Protein AF-A0A2N3GCG8-F1 (afdb_monomer_lite)

Foldseek 3Di:
DDDPPDDPDDDPVVVVVVVVPPDDPPPDPPPDDPPPQDQDDDDQQFWFFWQDADPVRARIWGFHDDDQWTWTAGPVPRDIDIHGRVVCSVGTDGTPDHDDDPDPDD

pLDDT: mean 75.94, std 19.17, range [41.38, 95.19]

Radius of gyration: 30.05 Å; chains: 1; bounding box: 80×60×46 Å

Structure (mmCIF, N/CA/C/O backbone):
data_AF-A0A2N3GCG8-F1
#
_entry.id   AF-A0A2N3GCG8-F1
#
loop_
_atom_site.group_PDB
_atom_site.id
_atom_site.type_symbol
_atom_site.label_atom_id
_atom_site.label_alt_id
_atom_site.label_comp_id
_atom_site.label_asym_id
_atom_site.label_entity_id
_atom_site.label_seq_id
_atom_site.pdbx_PDB_ins_code
_atom_site.Cartn_x
_atom_site.Cartn_y
_atom_site.Cartn_z
_atom_site.occupancy
_atom_site.B_iso_or_equiv
_atom_site.auth_seq_id
_atom_site.auth_comp_id
_atom_site.auth_asym_id
_atom_site.auth_atom_id
_atom_site.pdbx_PDB_model_num
ATOM 1 N N . MET A 1 1 ? 64.059 35.030 -28.592 1.00 45.62 1 MET A N 1
ATOM 2 C CA . MET A 1 1 ? 64.645 33.740 -29.011 1.00 45.62 1 MET A CA 1
ATOM 3 C C . MET A 1 1 ? 64.188 32.666 -28.032 1.00 45.62 1 MET A C 1
ATOM 5 O O . MET A 1 1 ? 64.812 32.493 -26.997 1.00 45.62 1 MET A O 1
ATOM 9 N N . ALA A 1 2 ? 63.053 32.015 -28.298 1.00 42.28 2 ALA A N 1
ATOM 10 C CA . ALA A 1 2 ? 62.616 30.851 -27.528 1.00 42.28 2 ALA A CA 1
ATOM 11 C C . ALA A 1 2 ? 63.089 29.605 -28.283 1.00 42.28 2 ALA A C 1
ATOM 13 O O . ALA A 1 2 ? 62.636 29.345 -29.396 1.00 42.28 2 ALA A O 1
ATOM 14 N N . GLY A 1 3 ? 64.069 28.903 -27.713 1.00 41.38 3 GLY A N 1
ATOM 15 C CA . GLY A 1 3 ? 64.584 27.652 -28.252 1.00 41.38 3 GLY A CA 1
ATOM 16 C C . GLY A 1 3 ? 63.476 26.609 -28.292 1.00 41.38 3 GLY A C 1
ATOM 17 O O . GLY A 1 3 ? 62.969 26.185 -27.255 1.00 41.38 3 GLY A O 1
ATOM 18 N N . VAL A 1 4 ? 63.092 26.206 -29.500 1.00 49.09 4 VAL A N 1
ATOM 19 C CA . VAL A 1 4 ? 62.172 25.095 -29.718 1.00 49.09 4 VAL A CA 1
ATOM 20 C C . VAL A 1 4 ? 62.950 23.815 -29.430 1.00 49.09 4 VAL A C 1
ATOM 22 O O . VAL A 1 4 ? 63.724 23.338 -30.256 1.00 49.09 4 VAL A O 1
ATOM 25 N N . CYS A 1 5 ? 62.777 23.267 -28.230 1.00 45.47 5 CYS A N 1
ATOM 26 C CA . CYS A 1 5 ? 63.201 21.907 -27.934 1.00 45.47 5 CYS A CA 1
ATOM 27 C C . CYS A 1 5 ? 62.245 20.973 -28.689 1.00 45.47 5 CYS A C 1
ATOM 29 O O . CYS A 1 5 ? 61.135 20.717 -28.228 1.00 45.47 5 CYS A O 1
ATOM 31 N N . VAL A 1 6 ? 62.623 20.552 -29.899 1.00 54.19 6 VAL A N 1
ATOM 32 C CA . VAL A 1 6 ? 61.880 19.551 -30.677 1.00 54.19 6 VAL A CA 1
ATOM 33 C C . VAL A 1 6 ? 62.299 18.172 -30.163 1.00 54.19 6 VAL A C 1
ATOM 35 O O . VAL A 1 6 ? 63.428 17.752 -30.440 1.00 54.19 6 VAL A O 1
ATOM 38 N N . PRO A 1 7 ? 61.454 17.434 -29.420 1.00 47.56 7 PRO A N 1
ATOM 39 C CA . PRO A 1 7 ? 61.784 16.064 -29.078 1.00 47.56 7 PRO A CA 1
ATOM 40 C C . PRO A 1 7 ? 61.748 15.208 -30.348 1.00 47.56 7 PRO A C 1
ATOM 42 O O . PRO A 1 7 ? 60.734 15.105 -31.040 1.00 47.56 7 PRO A O 1
ATOM 45 N N . LYS A 1 8 ? 62.902 14.606 -30.646 1.00 52.59 8 LYS A N 1
ATOM 46 C CA . LYS A 1 8 ? 63.098 13.549 -31.639 1.00 52.59 8 LYS A CA 1
ATOM 47 C C . LYS A 1 8 ? 62.003 12.478 -31.498 1.00 52.59 8 LYS A C 1
ATOM 49 O O . LYS A 1 8 ? 61.902 11.842 -30.456 1.00 52.59 8 LYS A O 1
ATOM 54 N N . VAL A 1 9 ? 61.235 12.296 -32.576 1.00 59.31 9 VAL A N 1
ATOM 55 C CA . VAL A 1 9 ? 60.553 11.059 -33.010 1.00 59.31 9 VAL A CA 1
ATOM 56 C C . VAL A 1 9 ? 60.105 10.102 -31.894 1.00 59.31 9 VAL A C 1
ATOM 58 O O . VAL A 1 9 ? 60.819 9.181 -31.507 1.00 59.31 9 VAL A O 1
ATOM 61 N N . ALA A 1 10 ? 58.862 10.269 -31.436 1.00 52.03 10 ALA A N 1
ATOM 62 C CA . ALA A 1 10 ? 58.171 9.234 -30.674 1.00 52.03 10 ALA A CA 1
ATOM 63 C C . ALA A 1 10 ? 57.845 8.037 -31.599 1.00 52.03 10 ALA A C 1
ATOM 65 O O . ALA A 1 10 ? 57.329 8.250 -32.700 1.00 52.03 10 ALA A O 1
ATOM 66 N N . PRO A 1 11 ? 58.109 6.782 -31.191 1.00 54.91 11 PRO A N 1
ATOM 67 C CA . PRO A 1 11 ? 57.768 5.609 -31.989 1.00 54.91 11 PRO A CA 1
ATOM 68 C C . PRO A 1 11 ? 56.249 5.538 -32.203 1.00 54.91 11 PRO A C 1
ATOM 70 O O . PRO A 1 11 ? 55.471 5.844 -31.300 1.00 54.91 11 PRO A O 1
ATOM 73 N N . SER A 1 12 ? 55.823 5.107 -33.396 1.00 56.44 12 SER A N 1
ATOM 74 C CA . SER A 1 12 ? 54.421 5.030 -33.862 1.00 56.44 12 SER A CA 1
ATOM 75 C C . SER A 1 12 ? 53.448 4.341 -32.875 1.00 56.44 12 SER A C 1
ATOM 77 O O . SER A 1 12 ? 52.247 4.609 -32.870 1.0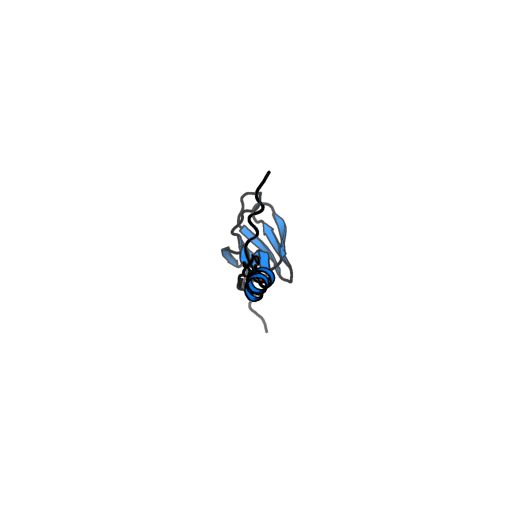0 56.44 12 SER A O 1
ATOM 79 N N . TRP A 1 13 ? 53.963 3.543 -31.938 1.00 53.34 13 TRP A N 1
ATOM 80 C CA . TRP A 1 13 ? 53.190 2.880 -30.887 1.00 53.34 13 TRP A CA 1
ATOM 81 C C . TRP A 1 13 ? 52.830 3.775 -29.685 1.00 53.34 13 TRP A C 1
ATOM 83 O O . TRP A 1 13 ? 51.939 3.426 -28.916 1.00 53.34 13 TRP A O 1
ATOM 93 N N . LEU A 1 14 ? 53.467 4.938 -29.508 1.00 55.31 14 LEU A N 1
ATOM 94 C CA . LEU A 1 14 ? 53.135 5.912 -28.455 1.00 55.31 14 LEU A CA 1
ATOM 95 C C . LEU A 1 14 ? 51.947 6.803 -28.849 1.00 55.31 14 LEU A C 1
ATOM 97 O O . LEU A 1 14 ? 51.083 7.076 -28.016 1.00 55.31 14 LEU A O 1
ATOM 101 N N . LEU A 1 15 ? 51.826 7.159 -30.134 1.00 52.03 15 LEU A N 1
ATOM 102 C CA . LEU A 1 15 ? 50.579 7.705 -30.679 1.00 52.03 15 LEU A CA 1
ATOM 103 C C . LEU A 1 15 ? 49.487 6.635 -30.723 1.00 52.03 15 LEU A C 1
ATOM 105 O O . LEU A 1 15 ? 48.352 6.959 -30.416 1.00 52.03 15 LEU A O 1
ATOM 109 N N . TYR A 1 16 ? 49.809 5.361 -30.980 1.00 56.56 16 TYR A N 1
ATOM 110 C CA . TYR A 1 16 ? 48.835 4.269 -30.848 1.00 56.56 16 TYR A CA 1
ATOM 111 C C . TYR A 1 16 ? 48.364 4.074 -29.396 1.00 56.56 16 TYR A C 1
ATOM 113 O O . TYR A 1 16 ? 47.186 3.838 -29.177 1.00 56.56 16 TYR A O 1
ATOM 121 N N . LEU A 1 17 ? 49.220 4.238 -28.380 1.00 55.38 17 LEU A N 1
ATOM 122 C CA . LEU A 1 17 ? 48.821 4.153 -26.965 1.00 55.38 17 LEU A CA 1
ATOM 123 C C . LEU A 1 17 ? 48.025 5.369 -26.470 1.00 55.38 17 LEU A C 1
ATOM 125 O O . LEU A 1 17 ? 47.202 5.218 -25.568 1.00 55.38 17 LEU A O 1
ATOM 129 N N . LEU A 1 18 ? 48.222 6.556 -27.052 1.00 56.44 18 LEU A N 1
ATOM 130 C CA . LEU A 1 18 ? 47.401 7.741 -26.767 1.00 56.44 18 LEU A CA 1
ATOM 131 C C . LEU A 1 18 ? 46.114 7.783 -27.616 1.00 56.44 18 LEU A C 1
ATOM 133 O O . LEU A 1 18 ? 45.079 8.228 -27.126 1.00 56.44 18 LEU A O 1
ATOM 137 N N . TYR A 1 19 ? 46.134 7.241 -28.836 1.00 56.16 19 TYR A N 1
ATOM 138 C CA . TYR A 1 19 ? 44.971 7.089 -29.721 1.00 56.16 19 TYR A CA 1
ATOM 139 C C . TYR A 1 19 ? 44.086 5.894 -29.318 1.00 56.16 19 TYR A C 1
ATOM 141 O O . TYR A 1 19 ? 42.865 5.966 -29.402 1.00 56.16 19 TYR A O 1
ATOM 149 N N . ARG A 1 20 ? 44.663 4.844 -28.719 1.00 55.91 20 ARG A N 1
ATOM 150 C CA . ARG A 1 20 ? 43.961 3.742 -28.029 1.00 55.91 20 ARG A CA 1
ATOM 151 C C . ARG A 1 20 ? 43.699 4.070 -26.555 1.00 55.91 20 ARG A C 1
ATOM 153 O O . ARG A 1 20 ? 43.691 3.198 -25.688 1.00 55.91 20 ARG A O 1
ATOM 160 N N . ARG A 1 21 ? 43.487 5.351 -26.248 1.00 53.78 21 ARG A N 1
ATOM 161 C CA . ARG A 1 21 ? 43.078 5.837 -24.923 1.00 53.78 21 ARG A CA 1
ATOM 162 C C . ARG A 1 21 ? 41.765 6.607 -24.998 1.00 53.78 21 ARG A C 1
ATOM 164 O O . ARG A 1 21 ? 41.552 7.559 -24.258 1.00 53.78 21 ARG A O 1
ATOM 171 N N . ARG A 1 22 ? 40.863 6.160 -25.878 1.00 57.88 22 ARG A N 1
ATOM 172 C CA . ARG A 1 22 ? 39.468 6.617 -25.936 1.00 57.88 22 ARG A CA 1
ATOM 173 C C . ARG A 1 22 ? 38.442 5.516 -25.673 1.00 57.88 22 ARG A C 1
ATOM 175 O O . ARG A 1 22 ? 37.275 5.714 -25.950 1.00 57.88 22 ARG A O 1
ATOM 182 N N . GLU A 1 23 ? 38.832 4.385 -25.090 1.00 54.56 23 GLU A N 1
ATOM 183 C CA . GLU A 1 23 ? 37.899 3.293 -24.787 1.00 54.56 23 GLU A CA 1
ATOM 184 C C . GLU A 1 23 ? 38.337 2.551 -23.523 1.00 54.56 23 GLU A C 1
ATOM 186 O O . GLU A 1 23 ? 39.149 1.633 -23.569 1.00 54.56 23 GLU A O 1
ATOM 191 N N . ARG A 1 24 ? 37.864 3.031 -22.369 1.00 49.72 24 ARG A N 1
ATOM 192 C CA . ARG A 1 24 ? 37.620 2.274 -21.117 1.00 49.72 24 ARG A CA 1
ATOM 193 C C . ARG A 1 24 ? 37.168 3.213 -19.992 1.00 49.72 24 ARG A C 1
ATOM 195 O O . ARG A 1 24 ? 37.519 3.040 -18.831 1.00 49.72 24 ARG A O 1
ATOM 202 N N . ASN A 1 25 ? 36.327 4.198 -20.317 1.00 47.56 25 ASN A N 1
ATOM 203 C CA . ASN A 1 25 ? 35.472 4.811 -19.302 1.00 47.56 25 ASN A CA 1
ATOM 204 C C . ASN A 1 25 ? 34.157 4.024 -19.194 1.00 47.56 25 ASN A C 1
ATOM 206 O O . ASN A 1 25 ? 33.067 4.577 -19.238 1.00 47.56 25 ASN A O 1
ATOM 210 N N . THR A 1 26 ? 34.269 2.704 -19.045 1.00 45.69 26 THR A N 1
ATOM 211 C CA . THR A 1 26 ? 33.211 1.847 -18.508 1.00 45.69 26 THR A CA 1
ATOM 212 C C . THR A 1 26 ? 33.276 1.856 -16.979 1.00 45.69 26 THR A C 1
ATOM 214 O O . THR A 1 26 ? 33.067 0.835 -16.330 1.00 45.69 26 THR A O 1
ATOM 217 N N . ARG A 1 27 ? 33.533 3.018 -16.351 1.00 47.12 27 ARG A N 1
ATOM 218 C CA . ARG A 1 27 ? 33.185 3.216 -14.937 1.00 47.12 27 ARG A CA 1
ATOM 219 C C . ARG A 1 27 ? 31.667 3.309 -14.835 1.00 47.12 27 ARG A C 1
ATOM 221 O O . ARG A 1 27 ? 31.103 4.394 -14.764 1.00 47.12 27 ARG A O 1
ATOM 228 N N . ALA A 1 28 ? 31.030 2.143 -14.905 1.00 51.22 28 ALA A N 1
ATOM 229 C CA . ALA A 1 28 ? 29.974 1.680 -14.013 1.00 51.22 28 ALA A CA 1
ATOM 230 C C . ALA A 1 28 ? 29.006 2.745 -13.455 1.00 51.22 28 ALA A C 1
ATOM 232 O O . ALA A 1 28 ? 28.646 2.726 -12.282 1.00 51.22 28 ALA A O 1
ATOM 233 N N . ARG A 1 29 ? 28.514 3.657 -14.297 1.00 53.31 29 ARG A N 1
ATOM 234 C CA . ARG A 1 29 ? 27.268 4.386 -14.056 1.00 53.31 29 ARG A CA 1
ATOM 235 C C . ARG A 1 29 ? 26.116 3.603 -14.683 1.00 53.31 29 ARG A C 1
ATOM 237 O O . ARG A 1 29 ? 25.509 4.038 -15.651 1.00 53.31 29 ARG A O 1
ATOM 244 N N . ARG A 1 30 ? 25.779 2.460 -14.092 1.00 56.09 30 ARG A N 1
ATOM 245 C CA . ARG A 1 30 ? 24.378 2.034 -14.008 1.00 56.09 30 ARG A CA 1
ATOM 246 C C . ARG A 1 30 ? 24.062 1.869 -12.531 1.00 56.09 30 ARG A C 1
ATOM 248 O O . ARG A 1 30 ? 24.293 0.829 -11.932 1.00 56.09 30 ARG A O 1
ATOM 255 N N . ARG A 1 31 ? 23.620 2.975 -11.930 1.00 61.38 31 ARG A N 1
ATOM 256 C CA . ARG A 1 31 ? 22.931 2.950 -10.640 1.00 61.38 31 ARG A CA 1
ATOM 257 C C . ARG A 1 31 ? 21.665 2.112 -10.823 1.00 61.38 31 ARG A C 1
ATOM 259 O O . ARG A 1 31 ? 20.915 2.381 -11.755 1.00 61.38 31 ARG A O 1
ATOM 266 N N . GLY A 1 32 ? 21.427 1.165 -9.924 1.00 54.78 32 GLY A N 1
ATOM 267 C CA . GLY A 1 32 ? 20.159 0.446 -9.825 1.00 54.78 32 GLY A CA 1
ATOM 268 C C . GLY A 1 32 ? 20.324 -1.055 -9.995 1.00 54.78 32 GLY A C 1
ATOM 269 O O . GLY A 1 32 ? 20.129 -1.587 -11.081 1.00 54.78 32 GLY A O 1
ATOM 270 N N . VAL A 1 33 ? 20.650 -1.733 -8.897 1.00 57.47 33 VAL A N 1
ATOM 271 C CA . VAL A 1 33 ? 20.359 -3.162 -8.760 1.00 57.47 33 VAL A CA 1
ATOM 272 C C . VAL A 1 33 ? 18.835 -3.316 -8.866 1.00 57.47 33 VAL A C 1
ATOM 274 O O . VAL A 1 33 ? 18.129 -2.609 -8.137 1.00 57.47 33 VAL A O 1
ATOM 277 N N . PRO A 1 34 ? 18.299 -4.191 -9.734 1.00 58.72 34 PRO A N 1
ATOM 278 C CA . PRO A 1 34 ? 16.912 -4.605 -9.619 1.00 58.72 34 PRO A CA 1
ATOM 279 C C . PRO A 1 34 ? 16.823 -5.431 -8.336 1.00 58.72 34 PRO A C 1
ATOM 281 O O . PRO A 1 34 ? 17.208 -6.595 -8.300 1.00 58.72 34 PRO A O 1
ATOM 284 N N . VAL A 1 35 ? 16.423 -4.797 -7.234 1.00 63.66 35 VAL A N 1
ATOM 285 C CA . VAL A 1 35 ? 16.133 -5.527 -6.000 1.00 63.66 35 VAL A CA 1
ATOM 286 C C . VAL A 1 35 ? 15.010 -6.509 -6.313 1.00 63.66 35 VAL A C 1
ATOM 288 O O . VAL A 1 35 ? 13.918 -6.091 -6.691 1.00 63.66 35 VAL A O 1
ATOM 291 N N . ALA A 1 36 ? 15.293 -7.807 -6.200 1.00 71.38 36 ALA A N 1
ATOM 292 C CA . ALA A 1 36 ? 14.271 -8.840 -6.236 1.00 71.38 36 ALA A CA 1
ATOM 293 C C . ALA A 1 36 ? 13.385 -8.639 -5.001 1.00 71.38 36 ALA A C 1
ATOM 295 O O . ALA A 1 36 ? 13.782 -8.956 -3.880 1.00 71.38 36 ALA A O 1
ATOM 296 N N . VAL A 1 37 ? 12.228 -8.007 -5.191 1.00 79.00 37 VAL A N 1
ATOM 297 C CA . VAL A 1 37 ? 11.239 -7.829 -4.129 1.00 79.00 37 VAL A CA 1
ATOM 298 C C . VAL A 1 37 ? 10.309 -9.042 -4.190 1.00 79.00 37 VAL A C 1
ATOM 300 O O . VAL A 1 37 ? 9.726 -9.272 -5.252 1.00 79.00 37 VAL A O 1
ATOM 303 N N . PRO A 1 38 ? 10.195 -9.844 -3.116 1.00 83.25 38 PRO A N 1
ATOM 304 C CA . PRO A 1 38 ? 9.291 -10.985 -3.111 1.00 83.25 38 PRO A CA 1
ATOM 305 C C . PRO A 1 38 ? 7.847 -10.493 -3.243 1.00 83.25 38 PRO A C 1
ATOM 307 O O . PRO A 1 38 ? 7.467 -9.499 -2.625 1.00 83.25 38 PRO A O 1
ATOM 310 N N . ILE A 1 39 ? 7.057 -11.186 -4.062 1.00 88.31 39 ILE A N 1
ATOM 311 C CA . ILE A 1 39 ? 5.635 -10.886 -4.230 1.00 88.31 39 ILE A CA 1
ATOM 312 C C . ILE A 1 39 ? 4.913 -11.386 -2.982 1.00 88.31 39 ILE A C 1
ATOM 314 O O . ILE A 1 39 ? 4.895 -12.586 -2.713 1.00 88.31 39 ILE A O 1
ATOM 318 N N . THR A 1 40 ? 4.305 -10.475 -2.232 1.00 89.56 40 THR A N 1
ATOM 319 C CA . THR A 1 40 ? 3.526 -10.829 -1.045 1.00 89.56 40 THR A CA 1
ATOM 320 C C . THR A 1 40 ? 2.128 -11.267 -1.489 1.00 89.56 40 THR A C 1
ATOM 322 O O . THR A 1 40 ? 1.441 -10.478 -2.149 1.00 89.56 40 THR A O 1
ATOM 325 N N . PRO A 1 41 ? 1.673 -12.496 -1.184 1.00 89.94 41 PRO A N 1
ATOM 326 C CA . PRO A 1 41 ? 0.284 -12.881 -1.408 1.00 89.94 41 PRO A CA 1
ATOM 327 C C . PRO A 1 41 ? -0.605 -12.138 -0.404 1.00 89.94 41 PRO A C 1
ATOM 329 O O . PRO A 1 41 ? -0.341 -12.166 0.793 1.00 89.94 41 PRO A O 1
ATOM 332 N N . VAL A 1 42 ? -1.628 -11.443 -0.901 1.00 91.38 42 VAL A N 1
ATOM 333 C CA . VAL A 1 42 ? -2.572 -10.657 -0.093 1.00 91.38 42 VAL A CA 1
ATOM 334 C C . VAL A 1 42 ? -3.978 -10.799 -0.659 1.00 91.38 42 VAL A C 1
ATOM 336 O O . VAL A 1 42 ? -4.134 -10.985 -1.872 1.00 91.38 42 VAL A O 1
ATOM 339 N N . ARG A 1 43 ? -4.984 -10.694 0.205 1.00 92.12 43 ARG A N 1
ATOM 340 C CA . ARG A 1 43 ? -6.410 -10.805 -0.113 1.00 92.12 43 ARG A CA 1
ATOM 341 C C . ARG A 1 43 ? -7.133 -9.492 0.199 1.00 92.12 43 ARG A C 1
ATOM 343 O O . ARG A 1 43 ? -6.588 -8.584 0.822 1.00 92.12 43 ARG A O 1
ATOM 350 N N . VAL A 1 44 ? -8.352 -9.360 -0.317 1.00 92.38 44 VAL A N 1
ATOM 351 C CA . VAL A 1 44 ? -9.240 -8.245 0.044 1.00 92.38 44 VAL A CA 1
ATOM 352 C C . VAL A 1 44 ? -9.709 -8.462 1.482 1.00 92.38 44 VAL A C 1
ATOM 354 O O . VAL A 1 44 ? -10.003 -9.593 1.845 1.00 92.38 44 VAL A O 1
ATOM 357 N N . GLY A 1 45 ? -9.741 -7.401 2.288 1.00 90.88 45 GLY A N 1
ATOM 358 C CA . GLY A 1 45 ? -10.061 -7.463 3.720 1.00 90.88 45 GLY A CA 1
ATOM 359 C C . GLY A 1 45 ? -8.837 -7.577 4.636 1.00 90.88 45 GLY A C 1
ATOM 360 O O . GLY A 1 45 ? -8.934 -7.293 5.828 1.00 90.88 45 GLY A O 1
ATOM 361 N N . ASP A 1 46 ? -7.656 -7.899 4.102 1.00 92.44 46 ASP A N 1
ATOM 362 C CA . ASP A 1 46 ? -6.436 -7.975 4.910 1.00 92.44 46 ASP A CA 1
ATOM 363 C C . ASP A 1 46 ? -6.065 -6.609 5.505 1.00 92.44 46 ASP A C 1
ATOM 365 O O . ASP A 1 46 ? -6.027 -5.585 4.809 1.00 92.44 46 ASP A O 1
ATOM 369 N N . VAL A 1 47 ? -5.700 -6.608 6.790 1.00 93.31 47 VAL A N 1
ATOM 370 C CA . VAL A 1 47 ? -5.183 -5.429 7.486 1.00 93.31 47 VAL A CA 1
ATOM 371 C C . VAL A 1 47 ? -3.667 -5.532 7.588 1.00 93.31 47 VAL A C 1
ATOM 373 O O . VAL A 1 47 ? -3.100 -6.392 8.269 1.00 93.31 47 VAL A O 1
ATOM 376 N N . VAL A 1 48 ? -2.987 -4.614 6.911 1.00 94.19 48 VAL A N 1
ATOM 377 C CA . VAL A 1 48 ? -1.535 -4.599 6.751 1.00 94.19 48 VAL A CA 1
ATOM 378 C C . VAL A 1 48 ? -0.912 -3.357 7.370 1.00 94.19 48 VAL A C 1
ATOM 380 O O . VAL A 1 48 ? -1.494 -2.270 7.414 1.00 94.19 48 VAL A O 1
ATOM 383 N N . ARG A 1 49 ? 0.337 -3.504 7.812 1.00 94.12 49 ARG A N 1
ATOM 384 C CA . ARG A 1 49 ? 1.165 -2.395 8.278 1.00 94.12 49 ARG A CA 1
ATOM 385 C C . ARG A 1 49 ? 2.161 -1.984 7.206 1.00 94.12 49 ARG A C 1
ATOM 387 O O . ARG A 1 49 ? 2.869 -2.819 6.638 1.00 94.12 49 ARG A O 1
ATOM 394 N N . MET A 1 50 ? 2.276 -0.679 6.985 1.00 94.12 50 MET A N 1
ATOM 395 C CA . MET A 1 50 ? 3.253 -0.101 6.057 1.00 94.12 50 MET A CA 1
ATOM 396 C C . MET A 1 50 ? 4.487 0.435 6.791 1.00 94.12 50 MET A C 1
ATOM 398 O O . MET A 1 50 ? 4.439 0.795 7.968 1.00 94.12 50 MET A O 1
ATOM 402 N N . LYS A 1 51 ? 5.622 0.502 6.083 1.00 91.62 51 LYS A N 1
ATOM 403 C CA . LYS A 1 51 ? 6.866 1.127 6.568 1.00 91.62 51 LYS A CA 1
ATOM 404 C C . LYS A 1 51 ? 6.762 2.649 6.642 1.00 91.62 51 LYS A C 1
ATOM 406 O O . LYS A 1 51 ? 7.358 3.252 7.526 1.00 91.62 51 LYS A O 1
ATOM 411 N N . LYS A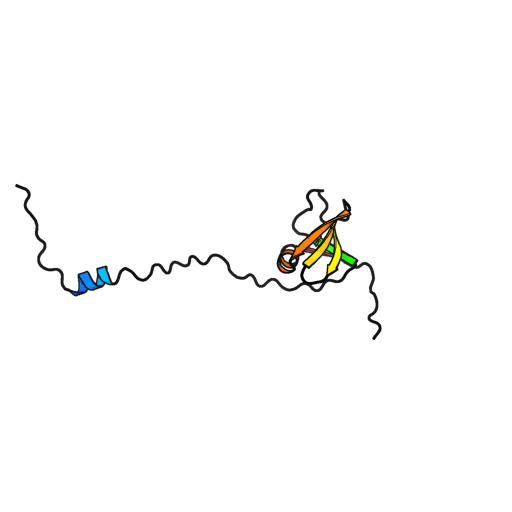 1 52 ? 6.049 3.265 5.693 1.00 89.81 52 LYS A N 1
ATOM 412 C CA . LYS A 1 52 ? 5.824 4.715 5.656 1.00 89.81 52 LYS A CA 1
ATOM 413 C C . LYS A 1 52 ? 4.456 5.041 6.267 1.00 89.81 52 LYS A C 1
ATOM 415 O O . LYS A 1 52 ? 3.479 4.429 5.827 1.00 89.81 52 LYS A O 1
ATOM 420 N N . PRO A 1 53 ? 4.376 5.998 7.207 1.00 90.06 53 PRO A N 1
ATOM 421 C CA . PRO A 1 53 ? 3.101 6.453 7.741 1.00 90.06 53 PRO A CA 1
ATOM 422 C C . PRO A 1 53 ? 2.275 7.177 6.686 1.00 90.06 53 PRO A C 1
ATOM 424 O O . PRO A 1 53 ? 2.812 7.832 5.788 1.00 90.06 53 PRO A O 1
ATOM 427 N N . HIS A 1 54 ? 0.954 7.077 6.820 1.00 88.44 54 HIS A N 1
ATOM 428 C CA . HIS A 1 54 ? 0.050 7.988 6.135 1.00 88.44 54 HIS A CA 1
ATOM 429 C C . HIS A 1 54 ? 0.248 9.405 6.709 1.00 88.44 54 HIS A C 1
ATOM 431 O O . HIS A 1 54 ? 0.512 9.528 7.906 1.00 88.44 54 HIS A O 1
ATOM 437 N N . PRO A 1 55 ? 0.072 10.491 5.931 1.00 90.19 55 PRO A N 1
ATOM 438 C CA . PRO A 1 55 ? 0.095 11.868 6.439 1.00 90.19 55 PRO A CA 1
ATOM 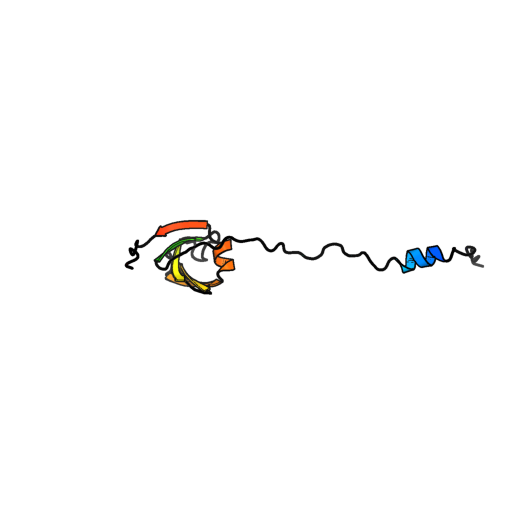439 C C . PRO A 1 55 ? -0.819 12.149 7.646 1.00 90.19 55 PRO A C 1
ATOM 441 O O . PRO A 1 55 ? -0.630 13.163 8.302 1.00 90.19 55 PRO A O 1
ATOM 444 N N . CYS A 1 56 ? -1.783 11.277 7.968 1.00 92.56 56 CYS A N 1
ATOM 445 C CA . CYS A 1 56 ? -2.592 11.389 9.190 1.00 92.56 56 CYS A CA 1
ATOM 446 C C . CYS A 1 56 ? -1.945 10.774 10.451 1.00 92.56 56 CYS A C 1
ATOM 448 O O . CYS A 1 56 ? -2.560 10.797 11.508 1.00 92.56 56 CYS A O 1
ATOM 450 N N . GLY A 1 57 ? -0.764 10.157 10.349 1.00 91.56 57 GLY A N 1
ATOM 451 C CA . GLY A 1 57 ? -0.064 9.497 11.461 1.00 91.56 57 GLY A CA 1
ATOM 452 C C . GLY A 1 57 ? -0.384 8.008 11.651 1.00 91.56 57 GLY A C 1
ATOM 453 O O . GLY A 1 57 ? 0.376 7.303 12.315 1.00 91.56 57 GLY A O 1
ATOM 454 N N . ALA A 1 58 ? -1.447 7.490 11.028 1.00 92.38 58 ALA A N 1
ATOM 455 C CA . ALA A 1 58 ? -1.769 6.064 11.068 1.00 92.38 58 ALA A CA 1
ATOM 456 C C . ALA A 1 58 ? -0.865 5.243 10.128 1.00 92.38 58 ALA A C 1
ATOM 458 O O . ALA A 1 58 ? -0.463 5.693 9.051 1.00 92.38 58 ALA A O 1
ATOM 459 N N . ASN A 1 59 ? -0.562 4.011 10.544 1.00 92.62 59 ASN A N 1
ATOM 460 C CA . ASN A 1 59 ? 0.281 3.058 9.808 1.00 92.62 59 ASN A CA 1
ATOM 461 C C . ASN A 1 59 ? -0.478 1.805 9.354 1.00 92.62 59 ASN A C 1
ATOM 463 O O . ASN A 1 59 ? 0.135 0.887 8.803 1.00 92.62 59 ASN A O 1
ATOM 467 N N . GLU A 1 60 ? -1.776 1.766 9.634 1.00 93.56 60 GLU A N 1
ATOM 468 C CA . GLU A 1 60 ? -2.657 0.623 9.444 1.00 93.56 60 GLU A CA 1
ATOM 469 C C . GLU A 1 60 ? -3.508 0.851 8.207 1.00 93.56 60 GLU A C 1
ATOM 471 O O . GLU A 1 60 ? -4.141 1.901 8.042 1.00 93.56 60 GLU A O 1
ATOM 476 N N . TRP A 1 61 ? -3.482 -0.140 7.331 1.00 94.69 61 TRP A N 1
ATOM 477 C CA . TRP A 1 61 ? -4.096 -0.072 6.024 1.00 94.69 61 TRP A CA 1
ATOM 478 C C . TRP A 1 61 ? -4.927 -1.318 5.797 1.00 94.69 61 TRP A C 1
ATOM 480 O O . TRP A 1 61 ? -4.465 -2.424 6.045 1.00 94.69 61 TRP A O 1
ATOM 490 N N . GLU A 1 62 ? -6.130 -1.128 5.293 1.00 94.62 62 GLU A N 1
ATOM 491 C CA . GLU A 1 62 ? -7.032 -2.196 4.896 1.00 94.62 62 GLU A CA 1
ATOM 492 C C . GLU A 1 62 ? -6.988 -2.354 3.378 1.00 94.62 62 GLU A C 1
ATOM 494 O O . GLU A 1 62 ? -7.037 -1.364 2.639 1.00 94.62 62 GLU A O 1
ATOM 499 N N . ILE A 1 63 ? -6.862 -3.585 2.894 1.00 94.50 63 ILE A N 1
ATOM 500 C CA . ILE A 1 63 ? -6.836 -3.861 1.461 1.00 94.50 63 ILE A CA 1
ATOM 501 C C . ILE A 1 63 ? -8.268 -3.919 0.933 1.00 94.50 63 ILE A C 1
ATOM 503 O O . ILE A 1 63 ? -9.007 -4.861 1.189 1.00 94.50 63 ILE A O 1
ATOM 507 N N . GLN A 1 64 ? -8.634 -2.928 0.123 1.00 94.06 64 GLN A N 1
ATOM 508 C CA . GLN A 1 64 ? -9.958 -2.834 -0.499 1.00 94.06 64 GLN A CA 1
ATOM 509 C C . GLN A 1 64 ? -10.015 -3.539 -1.860 1.00 94.06 64 GLN A C 1
ATOM 511 O O . GLN A 1 64 ? -11.057 -4.029 -2.284 1.00 94.06 64 GLN A O 1
ATOM 516 N N . ARG A 1 65 ? -8.898 -3.561 -2.597 1.00 93.50 65 ARG A N 1
ATOM 517 C CA . ARG A 1 65 ? -8.816 -4.189 -3.923 1.00 93.50 65 ARG A CA 1
ATOM 518 C C . ARG A 1 65 ? -7.431 -4.763 -4.156 1.00 93.50 65 ARG A C 1
ATOM 520 O O . ARG A 1 65 ? -6.439 -4.067 -3.937 1.00 93.50 65 ARG A O 1
ATOM 527 N N . VAL A 1 66 ? -7.388 -5.977 -4.700 1.00 93.12 66 VAL A N 1
ATOM 528 C CA . VAL A 1 66 ? -6.165 -6.644 -5.154 1.00 93.12 66 VAL A CA 1
ATOM 529 C C . VAL A 1 66 ? -6.241 -6.860 -6.666 1.00 93.12 66 VAL A C 1
ATOM 531 O O . VAL A 1 66 ? -7.219 -7.396 -7.175 1.00 93.12 66 VAL A O 1
ATOM 534 N N . GLY A 1 67 ? -5.215 -6.417 -7.390 1.00 89.38 67 GLY A N 1
ATOM 535 C CA . GLY A 1 67 ? -5.086 -6.567 -8.839 1.00 89.38 67 GLY A CA 1
ATOM 536 C C . GLY A 1 67 ? -3.699 -6.116 -9.297 1.00 89.38 67 GLY A C 1
ATOM 537 O O . GLY A 1 67 ? -2.717 -6.323 -8.580 1.00 89.38 67 GLY A O 1
ATOM 538 N N . MET A 1 68 ? -3.622 -5.460 -10.461 1.00 88.38 68 MET A N 1
ATOM 539 C CA . MET A 1 68 ? -2.390 -4.806 -10.938 1.00 88.38 68 MET A CA 1
ATOM 540 C C . MET A 1 68 ? -1.940 -3.684 -9.988 1.00 88.38 68 MET A C 1
ATOM 542 O O . MET A 1 68 ? -0.770 -3.606 -9.606 1.00 88.38 68 MET A O 1
ATOM 546 N N . ASP A 1 69 ? -2.902 -2.867 -9.560 1.00 93.12 69 ASP A N 1
ATOM 547 C CA . ASP A 1 69 ? -2.745 -1.912 -8.472 1.00 93.12 69 ASP A CA 1
ATOM 548 C C . ASP A 1 69 ? -3.480 -2.426 -7.236 1.00 93.12 69 ASP A C 1
ATOM 550 O O . ASP A 1 69 ? -4.558 -3.022 -7.333 1.00 93.12 69 ASP A O 1
ATOM 554 N N . ILE A 1 70 ? -2.927 -2.137 -6.066 1.00 94.44 70 ILE A N 1
ATOM 555 C CA . ILE A 1 70 ? -3.555 -2.416 -4.781 1.00 94.44 70 ILE A CA 1
ATOM 556 C C . ILE A 1 70 ? -4.157 -1.112 -4.268 1.00 94.44 70 ILE A C 1
ATOM 558 O O . ILE A 1 70 ? -3.474 -0.086 -4.185 1.00 94.44 70 ILE A O 1
ATOM 562 N N . VAL A 1 71 ? -5.447 -1.144 -3.938 1.00 95.19 71 VAL A N 1
ATOM 563 C CA . VAL A 1 71 ? -6.120 -0.019 -3.282 1.00 95.19 71 VAL A CA 1
ATOM 564 C C . VAL A 1 71 ? -6.144 -0.290 -1.789 1.00 95.19 71 VAL A C 1
ATOM 566 O O . VAL A 1 71 ? -6.699 -1.293 -1.345 1.00 95.19 71 VAL A O 1
ATOM 569 N N . LEU A 1 72 ? -5.542 0.623 -1.038 1.00 94.62 72 LEU A N 1
ATOM 570 C CA . LEU A 1 72 ? -5.468 0.585 0.412 1.00 94.62 72 LEU A CA 1
ATOM 571 C C . LEU A 1 72 ? -6.335 1.684 1.007 1.00 94.62 72 LEU A C 1
ATOM 573 O O . LEU A 1 72 ? -6.305 2.815 0.525 1.00 94.62 72 LEU A O 1
ATOM 577 N N . GLU A 1 73 ? -7.044 1.379 2.080 1.00 95.19 73 GLU A N 1
ATOM 578 C CA . GLU A 1 73 ? -7.799 2.340 2.873 1.00 95.19 73 GLU A CA 1
ATOM 579 C C . GLU A 1 73 ? -7.140 2.537 4.235 1.00 95.19 73 GLU A C 1
ATOM 581 O O . GLU A 1 73 ? -6.816 1.584 4.940 1.00 95.19 73 GLU A O 1
ATOM 586 N N . CYS A 1 74 ? -6.888 3.790 4.600 1.00 95.19 74 CYS A N 1
ATOM 587 C CA . CYS A 1 74 ? -6.279 4.114 5.881 1.00 95.19 74 CYS A CA 1
ATOM 588 C C . CYS A 1 74 ? -7.318 4.029 7.007 1.00 95.19 74 CYS A C 1
ATOM 590 O O . CYS A 1 74 ? -8.241 4.841 7.047 1.00 95.19 74 CYS A O 1
ATOM 592 N N . ARG A 1 75 ? -7.117 3.133 7.982 1.00 93.00 75 ARG A N 1
ATOM 593 C CA . ARG A 1 75 ? -8.046 2.933 9.117 1.00 93.00 75 ARG A CA 1
ATOM 594 C C . ARG A 1 75 ? -8.197 4.157 10.027 1.00 93.00 75 ARG A C 1
ATOM 596 O O . ARG A 1 75 ? -9.195 4.285 10.721 1.00 93.00 75 ARG A O 1
ATOM 603 N N . GLY A 1 76 ? -7.227 5.073 10.014 1.00 92.56 76 GLY A N 1
ATOM 604 C CA . GLY A 1 76 ? -7.278 6.295 10.823 1.00 92.56 76 GLY A CA 1
ATOM 605 C C . GLY A 1 76 ? -8.058 7.456 10.197 1.00 92.56 76 GLY A C 1
ATOM 606 O O . GLY A 1 76 ? -8.450 8.368 10.913 1.00 92.56 76 GLY A O 1
ATOM 607 N N . CYS A 1 77 ? -8.252 7.479 8.873 1.00 94.81 77 CYS A N 1
ATOM 608 C CA . CYS A 1 77 ? -8.885 8.627 8.198 1.00 94.81 77 CYS A CA 1
ATOM 609 C C . CYS A 1 77 ? -9.789 8.275 7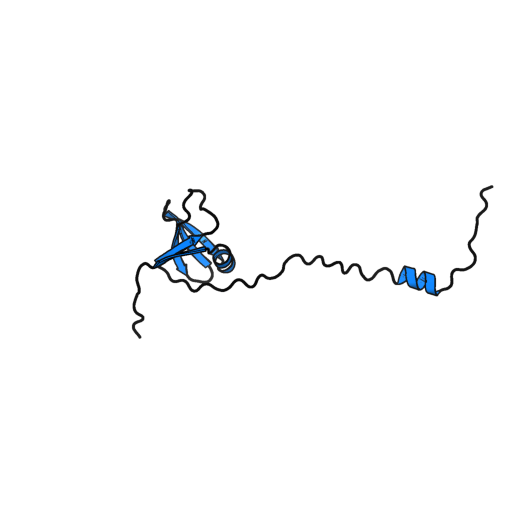.004 1.00 94.81 77 CYS A C 1
ATOM 611 O O . CYS A 1 77 ? -10.291 9.188 6.352 1.00 94.81 77 CYS A O 1
ATOM 613 N N . GLY A 1 78 ? -9.947 6.994 6.658 1.00 94.06 78 GLY A N 1
ATOM 614 C CA . GLY A 1 78 ? -10.788 6.516 5.551 1.00 94.06 78 GLY A CA 1
ATOM 615 C C . GLY A 1 78 ? -10.293 6.880 4.146 1.00 94.06 78 GLY A C 1
ATOM 616 O O . GLY A 1 78 ? -10.974 6.628 3.153 1.00 94.06 78 GLY A O 1
ATOM 617 N N . ARG A 1 79 ? -9.113 7.505 4.008 1.00 93.81 79 ARG A N 1
ATOM 618 C CA . ARG A 1 79 ? -8.576 7.868 2.688 1.00 93.81 79 ARG A CA 1
ATOM 619 C C . ARG A 1 79 ? -8.057 6.642 1.950 1.00 93.81 79 ARG A C 1
ATOM 621 O O . ARG A 1 79 ? -7.294 5.849 2.504 1.00 93.81 79 ARG A O 1
ATOM 628 N N . LYS A 1 80 ? -8.416 6.557 0.668 1.00 94.38 80 LYS A N 1
ATOM 629 C CA . LYS A 1 80 ? -7.994 5.495 -0.247 1.00 94.38 80 LYS A CA 1
ATOM 630 C C . LYS A 1 80 ? -6.756 5.921 -1.028 1.00 94.38 80 LYS A C 1
ATOM 632 O O . LYS A 1 80 ? -6.729 6.998 -1.619 1.00 94.38 80 LYS A O 1
ATOM 637 N N . VAL A 1 81 ? -5.742 5.064 -1.055 1.00 93.38 81 VAL A N 1
ATOM 638 C CA . VAL A 1 81 ? -4.507 5.259 -1.819 1.00 93.38 81 VAL A CA 1
ATOM 639 C C . VAL A 1 81 ? -4.308 4.068 -2.741 1.00 93.38 81 VAL A C 1
ATOM 641 O O . VAL A 1 81 ? -4.355 2.917 -2.316 1.00 93.38 81 VAL A O 1
ATOM 644 N N . ARG A 1 82 ? -4.069 4.356 -4.019 1.00 94.12 82 ARG A N 1
ATOM 645 C CA . ARG A 1 82 ? -3.685 3.358 -5.013 1.00 94.12 82 ARG A CA 1
ATOM 646 C C . ARG A 1 82 ? -2.163 3.241 -5.038 1.00 94.12 82 ARG A C 1
ATOM 648 O O . ARG A 1 82 ? -1.479 4.248 -5.207 1.00 94.12 82 ARG A O 1
ATOM 655 N N . LEU A 1 83 ? -1.645 2.026 -4.896 1.00 93.00 83 LEU A N 1
ATOM 656 C CA . LEU A 1 83 ? -0.225 1.717 -5.044 1.00 93.00 83 LEU A CA 1
ATOM 657 C C . LEU A 1 83 ? -0.028 0.645 -6.111 1.00 93.00 83 LEU A C 1
ATOM 659 O O . LEU A 1 83 ? -0.762 -0.339 -6.159 1.00 93.00 83 LEU A O 1
ATOM 663 N N . VAL A 1 84 ? 1.016 0.807 -6.918 1.00 93.56 84 VAL A N 1
ATOM 664 C CA . VAL A 1 84 ? 1.486 -0.253 -7.816 1.00 93.56 84 VAL A CA 1
ATOM 665 C C . VAL A 1 84 ? 2.030 -1.409 -6.971 1.00 93.56 84 VAL A C 1
ATOM 667 O O . VAL A 1 84 ? 2.688 -1.166 -5.953 1.00 93.56 84 VAL A O 1
ATOM 670 N N . ARG A 1 85 ? 1.813 -2.659 -7.408 1.00 91.75 85 ARG A N 1
ATOM 671 C CA . ARG A 1 85 ? 2.265 -3.888 -6.721 1.00 91.75 85 ARG A CA 1
ATOM 672 C C . ARG A 1 85 ? 3.705 -3.796 -6.189 1.00 91.75 85 ARG A C 1
ATOM 674 O O . ARG A 1 85 ? 3.944 -3.969 -5.001 1.00 91.75 85 ARG A O 1
ATOM 681 N N . TYR A 1 86 ? 4.648 -3.397 -7.043 1.00 90.75 86 TYR A N 1
ATOM 682 C CA . TYR A 1 86 ? 6.062 -3.263 -6.673 1.00 90.75 86 TYR A CA 1
ATOM 683 C C . TYR A 1 86 ? 6.304 -2.283 -5.514 1.00 90.75 86 TYR A C 1
ATOM 685 O O . TYR A 1 86 ? 7.153 -2.512 -4.650 1.00 90.75 86 TYR A O 1
ATOM 693 N N . GLU A 1 87 ? 5.576 -1.166 -5.476 1.00 90.50 87 GLU A N 1
ATOM 694 C CA . GLU A 1 87 ? 5.714 -0.210 -4.380 1.00 90.50 87 GLU A CA 1
ATOM 695 C C . GLU A 1 87 ? 5.107 -0.730 -3.084 1.00 90.50 87 GLU A C 1
ATOM 697 O O . GLU A 1 87 ? 5.663 -0.470 -2.013 1.00 90.50 87 GLU A O 1
ATOM 702 N N . PHE A 1 88 ? 3.992 -1.453 -3.188 1.00 93.44 88 PHE A N 1
ATOM 703 C CA . PHE A 1 88 ? 3.365 -2.129 -2.063 1.00 93.44 88 PHE A CA 1
ATOM 704 C C . PHE A 1 88 ? 4.342 -3.120 -1.433 1.00 93.44 88 PHE A C 1
ATOM 706 O O . PHE A 1 88 ? 4.679 -2.951 -0.264 1.00 93.44 88 PHE A O 1
ATOM 713 N N . ASP A 1 89 ? 4.894 -4.057 -2.208 1.00 91.81 89 ASP A N 1
ATOM 714 C CA . ASP A 1 89 ? 5.788 -5.097 -1.684 1.00 91.81 89 ASP A CA 1
ATOM 715 C C . ASP A 1 89 ? 7.048 -4.500 -1.030 1.00 91.81 89 ASP A C 1
ATOM 717 O O . ASP A 1 89 ? 7.524 -4.962 0.008 1.00 91.81 89 ASP A O 1
ATOM 721 N N . ARG A 1 90 ? 7.566 -3.381 -1.557 1.00 91.00 90 ARG A N 1
ATOM 722 C CA . ARG A 1 90 ? 8.693 -2.667 -0.927 1.00 91.00 90 ARG A CA 1
ATOM 723 C C . ARG A 1 90 ? 8.333 -2.025 0.408 1.00 91.00 90 ARG A C 1
ATOM 725 O O . ARG A 1 90 ? 9.175 -1.971 1.317 1.00 91.00 90 ARG A O 1
ATOM 732 N N . ARG A 1 91 ? 7.130 -1.456 0.506 1.00 91.94 91 ARG A N 1
ATOM 733 C CA . ARG A 1 91 ? 6.649 -0.713 1.681 1.00 91.94 91 ARG A CA 1
ATOM 734 C C . ARG A 1 91 ? 5.970 -1.616 2.706 1.00 91.94 91 ARG A C 1
ATOM 736 O O . ARG A 1 91 ? 5.822 -1.175 3.844 1.00 91.94 91 ARG A O 1
ATOM 743 N N . PHE A 1 92 ? 5.614 -2.837 2.332 1.00 93.25 92 PHE A N 1
ATOM 744 C CA . PHE A 1 92 ? 5.003 -3.824 3.201 1.00 93.25 92 PHE A CA 1
ATOM 745 C C . PHE A 1 92 ? 5.914 -4.123 4.397 1.00 93.25 92 PHE A C 1
ATOM 747 O O . PHE A 1 92 ? 7.134 -4.281 4.255 1.00 93.25 92 PHE A O 1
ATOM 754 N N . ARG A 1 93 ? 5.330 -4.117 5.599 1.00 92.56 93 ARG A N 1
ATOM 755 C CA . ARG A 1 93 ? 6.029 -4.421 6.854 1.00 92.56 93 ARG A CA 1
ATOM 756 C C . ARG A 1 93 ? 5.562 -5.741 7.459 1.00 92.56 93 ARG A C 1
ATOM 758 O O . ARG A 1 93 ? 6.396 -6.464 7.987 1.00 92.56 93 ARG A O 1
ATOM 765 N N . GLY A 1 94 ? 4.263 -6.022 7.407 1.00 91.75 94 GLY A N 1
ATOM 766 C CA . GLY A 1 94 ? 3.667 -7.234 7.963 1.00 91.75 94 GLY A CA 1
ATOM 767 C C . GLY A 1 94 ? 2.146 -7.136 8.063 1.00 91.75 94 GLY A C 1
ATOM 768 O O . GLY A 1 94 ? 1.577 -6.055 7.888 1.00 91.75 94 GLY A O 1
ATOM 7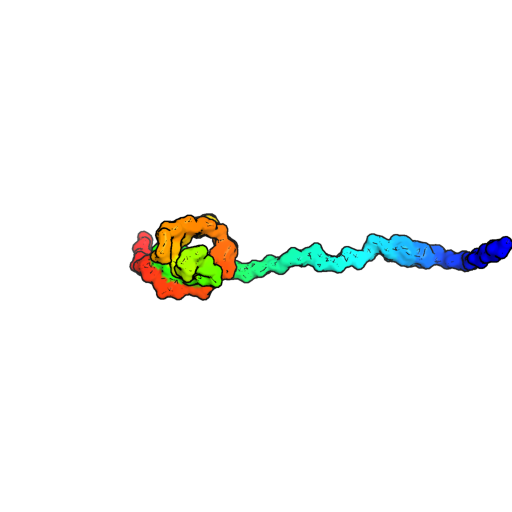69 N N . PHE A 1 95 ? 1.508 -8.265 8.358 1.00 91.62 95 PHE A N 1
ATOM 770 C CA . PHE A 1 95 ? 0.075 -8.361 8.637 1.00 91.62 95 PHE A CA 1
ATOM 771 C C . PHE A 1 95 ? -0.215 -7.986 10.097 1.00 91.62 95 PHE A C 1
ATOM 773 O O . PHE A 1 95 ? 0.597 -8.265 10.979 1.00 91.62 95 PHE A O 1
ATOM 780 N N . ILE A 1 96 ? -1.347 -7.325 10.340 1.00 88.69 96 ILE A N 1
ATOM 781 C CA . ILE A 1 96 ? -1.857 -7.011 11.687 1.00 88.69 96 ILE A CA 1
ATOM 782 C C . ILE A 1 96 ? -3.019 -7.947 12.028 1.00 88.69 96 ILE A C 1
ATOM 784 O O . ILE A 1 96 ? -3.104 -8.437 13.149 1.00 88.69 96 ILE A O 1
ATOM 788 N N . GLY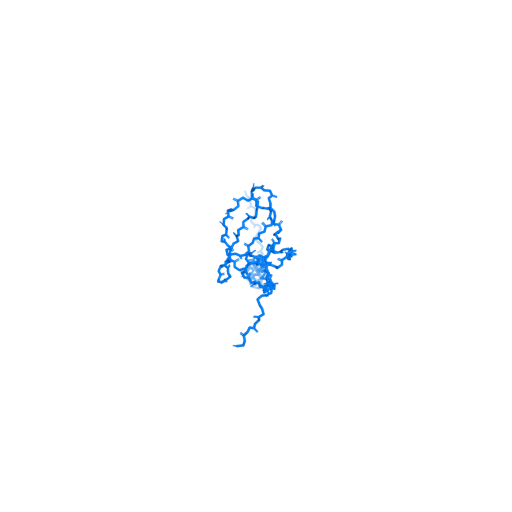 A 1 97 ? -3.883 -8.220 11.051 1.00 82.56 97 GLY A N 1
ATOM 789 C CA . GLY A 1 97 ? -4.991 -9.158 11.167 1.00 82.56 97 GLY A CA 1
ATOM 790 C C . GLY A 1 97 ? -5.577 -9.466 9.793 1.00 82.56 97 GLY A C 1
ATOM 791 O O . GLY A 1 97 ? -5.453 -8.658 8.871 1.00 82.56 97 GLY A O 1
ATOM 792 N N . ALA A 1 98 ? -6.191 -10.637 9.666 1.00 71.62 98 ALA A N 1
ATOM 793 C CA . ALA A 1 98 ? -7.018 -10.996 8.523 1.00 71.62 98 ALA A CA 1
ATOM 794 C C . ALA A 1 98 ? -8.481 -10.837 8.950 1.00 71.62 98 ALA A C 1
ATOM 796 O O . ALA A 1 98 ? -8.897 -11.429 9.948 1.00 71.62 98 ALA A O 1
ATOM 797 N N . LEU A 1 99 ? -9.240 -9.995 8.246 1.00 62.94 99 LEU A N 1
ATOM 798 C CA . LEU A 1 99 ? -10.693 -10.026 8.352 1.00 62.94 99 LEU A CA 1
ATOM 799 C C . LEU A 1 99 ? -11.157 -11.193 7.480 1.00 62.94 99 LEU A C 1
ATOM 801 O O . LEU A 1 99 ? -11.222 -11.072 6.264 1.00 62.94 99 LEU A O 1
ATOM 805 N N . GLU A 1 100 ? -11.438 -12.303 8.156 1.00 60.22 100 GLU A N 1
ATOM 806 C CA . GLU A 1 100 ? -12.213 -13.447 7.671 1.00 60.22 100 GLU A CA 1
ATOM 807 C C . GLU A 1 100 ? -11.476 -14.427 6.738 1.00 60.22 100 GLU A C 1
ATOM 809 O O . GLU A 1 100 ? -11.186 -14.177 5.567 1.00 60.22 100 GLU A O 1
ATOM 814 N N . ASP A 1 101 ? -11.241 -15.625 7.279 1.00 54.94 101 ASP A N 1
ATOM 815 C CA . ASP A 1 101 ? -11.091 -16.851 6.509 1.00 54.94 101 ASP A CA 1
ATOM 816 C C . ASP A 1 101 ? -12.414 -17.115 5.777 1.00 54.94 101 ASP A C 1
ATOM 818 O O . ASP A 1 101 ? -13.329 -17.711 6.337 1.00 54.94 101 ASP A O 1
ATOM 822 N N . ILE A 1 102 ? -12.549 -16.667 4.528 1.00 58.16 102 ILE A N 1
ATOM 823 C CA . ILE A 1 102 ? -13.545 -17.266 3.635 1.00 58.16 102 ILE A CA 1
ATOM 824 C C . ILE A 1 102 ? -12.976 -18.653 3.295 1.00 58.16 102 ILE A C 1
ATOM 826 O O . ILE A 1 102 ? -11.946 -18.706 2.606 1.00 58.16 102 ILE A O 1
ATOM 830 N N . PRO A 1 103 ? -13.538 -19.769 3.807 1.00 49.59 103 PRO A N 1
ATOM 831 C CA . PRO A 1 103 ? -13.099 -21.088 3.383 1.00 49.59 103 PRO A CA 1
ATOM 832 C C . PRO A 1 103 ? -13.284 -21.162 1.870 1.00 49.59 103 PRO A C 1
ATOM 834 O O . PRO A 1 103 ? -14.307 -20.742 1.332 1.00 49.59 103 PRO A O 1
ATOM 837 N N . ALA A 1 104 ? -12.244 -21.624 1.182 1.00 49.56 104 ALA A N 1
ATOM 838 C CA . ALA A 1 104 ? -12.334 -21.943 -0.229 1.00 49.56 104 ALA A CA 1
ATOM 839 C C . ALA A 1 104 ? -13.379 -23.055 -0.378 1.00 49.56 104 ALA A C 1
ATOM 841 O O . ALA A 1 104 ? -13.077 -24.209 -0.088 1.00 49.56 104 ALA A O 1
ATOM 842 N N . GLU A 1 105 ? -14.606 -22.704 -0.750 1.00 56.25 105 GLU A N 1
ATOM 843 C CA . GLU A 1 105 ? -15.537 -23.681 -1.301 1.00 56.25 105 GLU A CA 1
ATOM 844 C C . GLU A 1 105 ? -15.203 -23.875 -2.787 1.00 56.25 105 GLU A C 1
ATOM 846 O O . GLU A 1 105 ? -14.936 -22.911 -3.511 1.00 56.25 105 GLU A O 1
ATOM 851 N N . GLU A 1 106 ? -15.110 -25.161 -3.128 1.00 53.44 106 GLU A N 1
ATOM 852 C CA . GLU A 1 106 ? -14.539 -25.828 -4.311 1.00 53.44 106 GLU A CA 1
ATOM 853 C C . GLU A 1 106 ? -15.072 -25.374 -5.678 1.00 53.44 106 GLU A C 1
ATOM 855 O O . GLU A 1 106 ? -16.296 -25.149 -5.815 1.00 53.44 106 GLU A O 1
#

Secondary structure (DSSP, 8-state):
-----------HHHHHHHHT-SS-------------PPPPP--TTEEEEESSPPTTS--EEEEEE-SSEEEEEETTT--EEEEEHHHHHHHEEEEEEES-------

Sequence (106 aa):
MAGVCVPKVAPSWLLYLLYRRRERNTRARRRGVPVAVPITPVRVGDVVRMKKPHPCGANEWEIQRVGMDIVLECRGCGRKVRLVRYEFDRRFRGFIGALEDIPAEE